Protein AF-A0A392LW58-F1 (afdb_monomer_lite)

Radius of gyration: 20.28 Å; chains: 1; bounding box: 43×34×74 Å

InterPro domains:
  IPR046345 TraB/PryY-like [PTHR21530] (46-94)

Structure (mmCIF, N/CA/C/O backbone):
data_AF-A0A392LW58-F1
#
_entry.id   AF-A0A392LW58-F1
#
loop_
_atom_site.group_PDB
_atom_site.id
_atom_site.type_symbol
_atom_site.label_atom_id
_atom_site.label_alt_id
_atom_site.label_comp_id
_atom_site.label_asym_id
_atom_site.label_entity_id
_atom_site.label_seq_id
_atom_site.pdbx_PDB_ins_code
_atom_site.Cartn_x
_atom_site.Cartn_y
_atom_site.Cartn_z
_atom_site.occupancy
_atom_site.B_iso_or_equiv
_atom_site.auth_seq_id
_atom_site.auth_comp_id
_atom_site.auth_asym_id
_atom_site.auth_atom_id
_atom_site.pdbx_PDB_model_num
ATOM 1 N N . MET A 1 1 ? 25.357 -6.454 51.201 1.00 49.28 1 MET A N 1
ATOM 2 C CA . MET A 1 1 ? 25.509 -6.516 49.730 1.00 49.28 1 MET A CA 1
ATOM 3 C C . MET A 1 1 ? 24.155 -6.435 48.973 1.00 49.28 1 MET A C 1
ATOM 5 O O . MET A 1 1 ? 23.893 -7.340 48.197 1.00 49.28 1 MET A O 1
ATOM 9 N N . PRO A 1 2 ? 23.272 -5.413 49.126 1.00 52.22 2 PRO A N 1
ATOM 10 C CA . PRO A 1 2 ? 22.053 -5.320 48.296 1.00 52.22 2 PRO A CA 1
ATOM 11 C C . PRO A 1 2 ? 22.091 -4.219 47.214 1.00 52.22 2 PRO A C 1
ATOM 13 O O . PRO A 1 2 ? 21.214 -4.169 46.359 1.00 52.22 2 PRO A O 1
ATOM 16 N N . PHE A 1 3 ? 23.107 -3.348 47.203 1.00 42.03 3 PHE A N 1
ATOM 17 C CA . PHE A 1 3 ? 23.147 -2.189 46.298 1.00 42.03 3 PHE A CA 1
ATOM 18 C C . PHE A 1 3 ? 23.490 -2.525 44.836 1.00 42.03 3 PHE A C 1
ATOM 20 O O . PHE A 1 3 ? 23.093 -1.792 43.935 1.00 42.03 3 PHE A O 1
ATOM 27 N N . PHE A 1 4 ? 24.165 -3.649 44.576 1.00 43.38 4 PHE A N 1
ATOM 28 C CA . PHE A 1 4 ? 24.568 -4.030 43.216 1.00 43.38 4 PHE A CA 1
ATOM 29 C C . PHE A 1 4 ? 23.411 -4.555 42.350 1.00 43.38 4 PHE A C 1
ATOM 31 O O . PHE A 1 4 ? 23.407 -4.340 41.139 1.00 43.38 4 PHE A O 1
ATOM 38 N N . LEU A 1 5 ? 22.394 -5.181 4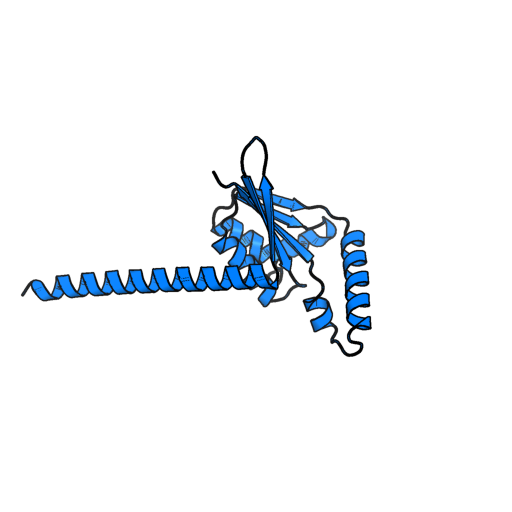2.951 1.00 45.62 5 LEU A N 1
ATOM 39 C CA . LEU A 1 5 ? 21.272 -5.757 42.200 1.00 45.62 5 LEU A CA 1
ATOM 40 C C . LEU A 1 5 ? 20.302 -4.675 41.681 1.00 45.62 5 LEU A C 1
ATOM 42 O O . LEU A 1 5 ? 19.754 -4.801 40.588 1.00 45.62 5 LEU A O 1
ATOM 46 N N . LEU A 1 6 ? 20.146 -3.569 42.418 1.00 41.75 6 LEU A N 1
ATOM 47 C CA . LEU A 1 6 ? 19.266 -2.456 42.037 1.00 41.75 6 LEU A CA 1
ATOM 48 C C . LEU A 1 6 ? 19.832 -1.621 40.870 1.00 41.75 6 LEU A C 1
ATOM 50 O O . LEU A 1 6 ? 19.073 -1.056 40.081 1.00 41.75 6 LEU A O 1
ATOM 54 N N . LEU A 1 7 ? 21.163 -1.558 40.739 1.00 42.19 7 LEU A N 1
ATOM 55 C CA . LEU A 1 7 ? 21.840 -0.819 39.669 1.00 42.19 7 LEU A CA 1
ATOM 56 C C . LEU A 1 7 ? 21.723 -1.541 38.313 1.00 42.19 7 LEU A C 1
ATOM 58 O O . LEU A 1 7 ? 21.474 -0.906 37.290 1.00 42.19 7 LEU A O 1
ATOM 62 N N . LEU A 1 8 ? 21.818 -2.875 38.320 1.00 44.72 8 LEU A N 1
ATOM 63 C CA . LEU A 1 8 ? 21.665 -3.722 37.131 1.00 44.72 8 LEU A CA 1
ATOM 64 C C . LEU A 1 8 ? 20.233 -3.705 36.572 1.00 44.72 8 LEU A C 1
ATOM 66 O O . LEU A 1 8 ? 20.053 -3.601 35.360 1.00 44.72 8 LEU A O 1
ATOM 70 N N . LEU A 1 9 ? 19.213 -3.713 37.439 1.00 41.56 9 LEU A N 1
ATOM 71 C CA . LEU A 1 9 ? 17.808 -3.590 37.022 1.00 41.56 9 LEU A CA 1
ATOM 72 C C . LEU A 1 9 ? 17.495 -2.226 36.383 1.00 41.56 9 LEU A C 1
ATOM 74 O O . LEU A 1 9 ? 16.742 -2.164 35.412 1.00 41.56 9 LEU A O 1
ATOM 78 N N . ARG A 1 10 ? 18.112 -1.136 36.863 1.00 37.97 10 ARG A N 1
ATOM 79 C CA . ARG A 1 10 ? 17.977 0.194 36.241 1.00 37.97 10 ARG A CA 1
ATOM 80 C C . ARG A 1 10 ? 18.695 0.289 34.895 1.00 37.97 10 ARG A C 1
ATOM 82 O O . ARG A 1 10 ? 18.133 0.849 33.959 1.00 37.97 10 ARG A O 1
ATOM 89 N N . ALA A 1 11 ? 19.888 -0.291 34.770 1.00 42.91 11 ALA A N 1
ATOM 90 C CA . ALA A 1 11 ? 20.637 -0.300 33.514 1.00 42.91 11 ALA A CA 1
ATOM 91 C C . ALA A 1 11 ? 19.934 -1.120 32.415 1.00 42.91 11 ALA A C 1
ATOM 93 O O . ALA A 1 11 ? 19.854 -0.674 31.272 1.00 42.91 11 ALA A O 1
ATOM 94 N N . ALA A 1 12 ? 19.356 -2.277 32.759 1.00 46.50 12 ALA A N 1
ATOM 95 C CA . ALA A 1 12 ? 18.573 -3.084 31.823 1.00 46.50 12 ALA A CA 1
ATOM 96 C C . ALA A 1 12 ? 17.279 -2.372 31.382 1.00 46.50 12 ALA A C 1
ATOM 98 O O . ALA A 1 12 ? 16.957 -2.368 30.195 1.00 46.50 12 ALA A O 1
ATOM 99 N N . ALA A 1 13 ? 16.579 -1.704 32.308 1.00 42.81 13 ALA A N 1
ATOM 100 C CA . ALA A 1 13 ? 15.390 -0.910 31.990 1.00 42.81 13 ALA A CA 1
ATOM 101 C C . ALA A 1 13 ? 15.715 0.307 31.104 1.00 42.81 13 ALA A C 1
ATOM 103 O O . ALA A 1 13 ? 14.968 0.601 30.174 1.00 42.81 13 ALA A O 1
ATOM 104 N N . MET A 1 14 ? 16.849 0.980 31.335 1.00 38.00 14 MET A N 1
ATOM 105 C CA . MET A 1 14 ? 17.319 2.082 30.485 1.00 38.00 14 MET A CA 1
ATOM 106 C C . MET A 1 14 ? 17.781 1.598 29.106 1.00 38.00 14 MET A C 1
ATOM 108 O O . MET A 1 14 ? 17.473 2.247 28.114 1.00 38.00 14 MET A O 1
ATOM 112 N N . SER A 1 15 ? 18.447 0.444 29.014 1.00 40.09 15 SER A N 1
ATOM 113 C CA . SER A 1 15 ? 18.830 -0.168 27.732 1.00 40.09 15 SER A CA 1
ATOM 114 C C . SER A 1 15 ? 17.603 -0.569 26.902 1.00 40.09 15 SER A C 1
ATOM 116 O O . SER A 1 15 ? 17.533 -0.270 25.710 1.00 40.09 15 SER A O 1
ATOM 118 N N . ALA A 1 16 ? 16.579 -1.146 27.539 1.00 46.94 16 ALA A N 1
ATOM 119 C CA . ALA A 1 16 ? 15.308 -1.455 26.888 1.00 46.94 16 ALA A CA 1
ATOM 120 C C . ALA A 1 16 ? 14.556 -0.187 26.442 1.00 46.94 16 ALA A C 1
ATOM 122 O O . ALA A 1 16 ? 14.015 -0.163 25.338 1.00 46.94 16 ALA A O 1
ATOM 123 N N . LEU A 1 17 ? 14.566 0.886 27.247 1.00 39.34 17 LEU A N 1
ATOM 124 C CA . LEU A 1 17 ? 13.976 2.176 26.869 1.00 39.34 17 LEU A CA 1
ATOM 125 C C . LEU A 1 17 ? 14.715 2.838 25.700 1.00 39.34 17 LEU A C 1
ATOM 127 O O . LEU A 1 17 ? 14.069 3.359 24.796 1.00 39.34 17 LEU A O 1
ATOM 131 N N . VAL A 1 18 ? 16.049 2.803 25.691 1.00 42.62 18 VAL A N 1
ATOM 132 C CA . VAL A 1 18 ? 16.871 3.361 24.605 1.00 42.62 18 VAL A CA 1
ATOM 133 C C . VAL A 1 18 ? 16.713 2.536 23.327 1.00 42.62 18 VAL A C 1
ATOM 135 O O . VAL A 1 18 ? 16.592 3.109 22.250 1.00 42.62 18 VAL A O 1
ATOM 138 N N . SER A 1 19 ? 16.626 1.207 23.425 1.00 47.84 19 SER A N 1
ATOM 139 C CA . SER A 1 19 ? 16.377 0.327 22.277 1.00 47.84 19 SER A CA 1
ATOM 140 C C . SER A 1 19 ? 14.962 0.506 21.708 1.00 47.84 19 SER A C 1
ATOM 142 O O . SER A 1 19 ? 14.793 0.600 20.492 1.00 47.84 19 SER A O 1
ATOM 144 N N . ALA A 1 20 ? 13.949 0.661 22.568 1.00 46.09 20 ALA A N 1
ATOM 145 C CA . ALA A 1 20 ? 12.589 0.991 22.150 1.00 46.09 20 ALA A CA 1
ATOM 146 C C . ALA A 1 20 ? 12.517 2.385 21.508 1.00 46.09 20 ALA A C 1
ATOM 148 O O . ALA A 1 20 ? 11.935 2.527 20.437 1.0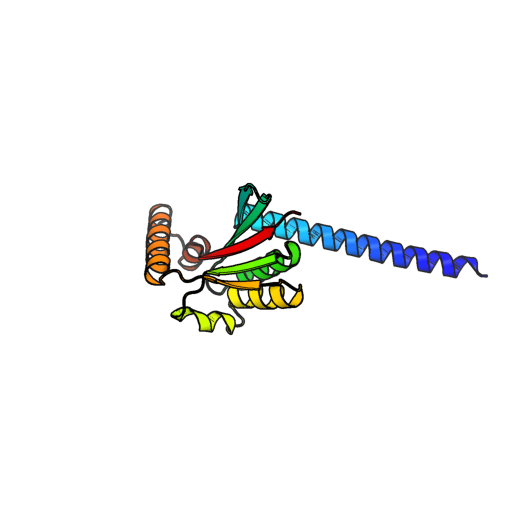0 46.09 20 ALA A O 1
ATOM 149 N N . ALA A 1 21 ? 13.160 3.398 22.096 1.00 42.47 21 ALA A N 1
ATOM 150 C CA . ALA A 1 21 ? 13.214 4.750 21.544 1.00 42.47 21 ALA A CA 1
ATOM 151 C C . ALA A 1 21 ? 13.957 4.800 20.200 1.00 42.47 21 ALA A C 1
ATOM 153 O O . ALA A 1 21 ? 13.477 5.443 19.271 1.00 42.47 21 ALA A O 1
ATOM 154 N N . ALA A 1 22 ? 15.069 4.073 20.054 1.00 43.38 22 ALA A N 1
ATOM 155 C CA . ALA A 1 22 ? 15.811 3.953 18.799 1.00 43.38 22 ALA A CA 1
ATOM 156 C C . ALA A 1 22 ? 15.021 3.190 17.723 1.00 43.38 22 ALA A C 1
ATOM 158 O O . ALA A 1 22 ? 15.046 3.571 16.556 1.00 43.38 22 ALA A O 1
ATOM 159 N N . SER A 1 23 ? 14.270 2.152 18.104 1.00 49.41 23 SER A N 1
ATOM 160 C CA . SER A 1 23 ? 13.388 1.410 17.194 1.00 49.41 23 SER A CA 1
ATOM 161 C C . SER A 1 23 ? 12.192 2.254 16.735 1.00 49.41 23 SER A C 1
ATOM 163 O O . SER A 1 23 ? 11.845 2.239 15.554 1.00 49.41 23 SER A O 1
ATOM 165 N N . VAL A 1 24 ? 11.609 3.054 17.638 1.00 52.38 24 VAL A N 1
ATOM 166 C CA . VAL A 1 24 ? 10.550 4.027 17.321 1.00 52.38 24 VAL A CA 1
ATOM 167 C C . VAL A 1 24 ? 11.084 5.129 16.403 1.00 52.38 24 VAL A C 1
ATOM 169 O O . VAL A 1 24 ? 10.419 5.473 15.429 1.00 52.38 24 VAL A O 1
ATOM 172 N N . HIS A 1 25 ? 12.301 5.627 16.649 1.00 56.75 25 HIS A N 1
ATOM 173 C CA . HIS A 1 25 ? 12.959 6.593 15.770 1.00 56.75 25 HIS A CA 1
ATOM 174 C C . HIS A 1 25 ? 13.196 5.989 14.381 1.00 56.75 25 HIS A C 1
ATOM 176 O O . HIS A 1 25 ? 12.733 6.530 13.385 1.00 56.75 25 HIS A O 1
ATOM 182 N N . MET A 1 26 ? 13.827 4.820 14.292 1.00 58.25 26 MET A N 1
ATOM 183 C CA . MET A 1 26 ? 14.159 4.199 13.008 1.00 58.25 26 MET A CA 1
ATOM 184 C C . MET A 1 26 ? 12.913 3.832 12.187 1.00 58.25 26 MET A C 1
ATOM 186 O O . MET A 1 26 ? 12.895 4.044 10.975 1.00 58.25 26 MET A O 1
ATOM 190 N N . GLY A 1 27 ? 11.845 3.361 12.840 1.00 62.31 27 GLY A N 1
ATOM 191 C CA . GLY A 1 27 ? 10.554 3.115 12.195 1.00 62.31 27 GLY A CA 1
ATOM 192 C C . GLY A 1 27 ? 9.897 4.391 11.658 1.00 62.31 27 GLY A C 1
ATOM 193 O O . GLY A 1 27 ? 9.407 4.389 10.530 1.00 62.31 27 GLY A O 1
ATOM 194 N N . ALA A 1 28 ? 9.940 5.487 12.423 1.00 69.81 28 ALA A N 1
ATOM 195 C CA . ALA A 1 28 ? 9.415 6.783 11.994 1.00 69.81 28 ALA A CA 1
ATOM 196 C C . ALA A 1 28 ? 10.198 7.367 10.815 1.00 69.81 28 ALA A C 1
ATOM 198 O O . ALA A 1 28 ? 9.596 7.832 9.852 1.00 69.81 28 ALA A O 1
ATOM 199 N N . TRP A 1 29 ? 11.528 7.284 10.849 1.00 66.44 29 TRP A N 1
ATOM 200 C CA . TRP A 1 29 ? 12.391 7.737 9.759 1.00 66.44 29 TRP A CA 1
ATOM 201 C C . TRP A 1 29 ? 12.174 6.931 8.471 1.00 66.44 29 TRP A C 1
ATOM 203 O O . TRP A 1 29 ? 12.108 7.517 7.391 1.00 66.44 29 TRP A O 1
ATOM 213 N N . CYS A 1 30 ? 11.997 5.607 8.567 1.00 68.00 30 CYS A N 1
ATOM 214 C CA . CYS A 1 30 ? 11.667 4.779 7.403 1.00 68.00 30 CYS A CA 1
ATOM 215 C C . CYS A 1 30 ? 10.301 5.155 6.817 1.00 68.00 30 CYS A C 1
ATOM 217 O O . CYS A 1 30 ? 10.192 5.361 5.612 1.00 68.00 30 CYS A O 1
ATOM 219 N N . ALA A 1 31 ? 9.275 5.308 7.658 1.00 68.00 31 ALA A N 1
ATOM 220 C CA . ALA A 1 31 ? 7.941 5.693 7.208 1.00 68.00 31 ALA A CA 1
ATOM 221 C C . ALA A 1 31 ? 7.909 7.100 6.592 1.00 68.00 31 ALA A C 1
ATOM 223 O O . ALA A 1 31 ? 7.282 7.287 5.553 1.00 68.00 31 ALA A O 1
ATOM 224 N N . LEU A 1 32 ? 8.624 8.072 7.174 1.00 67.94 32 LEU A N 1
ATOM 225 C CA . LEU A 1 32 ? 8.774 9.404 6.583 1.00 67.94 32 LEU A CA 1
ATOM 226 C C . LEU A 1 32 ? 9.463 9.343 5.221 1.00 67.94 32 LEU A C 1
ATOM 228 O O . LEU A 1 32 ? 9.008 10.001 4.295 1.00 67.94 32 LEU A O 1
ATOM 232 N N . ARG A 1 33 ? 10.526 8.543 5.076 1.00 72.56 33 ARG A N 1
ATOM 233 C CA . ARG A 1 33 ? 11.219 8.385 3.791 1.00 72.56 33 ARG A CA 1
ATOM 234 C C . ARG A 1 33 ? 10.305 7.785 2.725 1.00 72.56 33 ARG A C 1
ATOM 236 O O . ARG A 1 33 ? 10.306 8.262 1.597 1.00 72.56 33 ARG A O 1
ATOM 243 N N . ILE A 1 34 ? 9.516 6.774 3.088 1.00 66.25 34 ILE A N 1
ATOM 244 C CA . ILE A 1 34 ? 8.523 6.164 2.194 1.00 66.25 34 ILE A CA 1
ATOM 245 C C . ILE A 1 34 ? 7.474 7.204 1.794 1.00 66.25 34 ILE A C 1
ATOM 247 O O . ILE A 1 34 ? 7.234 7.400 0.607 1.00 66.25 34 ILE A O 1
ATOM 251 N N . LEU A 1 35 ? 6.897 7.919 2.766 1.00 65.94 35 LEU A N 1
ATOM 252 C CA . LEU A 1 35 ? 5.895 8.954 2.504 1.00 65.94 35 LEU A CA 1
ATOM 253 C C . LEU A 1 35 ? 6.439 10.111 1.665 1.00 65.94 35 LEU A C 1
ATOM 255 O O . LEU A 1 35 ? 5.691 10.665 0.875 1.00 65.94 35 LEU A O 1
ATOM 259 N N . PHE A 1 36 ? 7.709 10.474 1.829 1.00 61.12 36 PHE A N 1
ATOM 260 C CA . PHE A 1 36 ? 8.338 11.559 1.081 1.00 61.12 36 PHE A CA 1
ATOM 261 C C . PHE A 1 36 ? 8.682 11.157 -0.359 1.00 61.12 36 PHE A C 1
ATOM 263 O O . PHE A 1 36 ? 8.488 11.948 -1.273 1.00 61.12 36 PHE A O 1
ATOM 270 N N . ASN A 1 37 ? 9.171 9.930 -0.570 1.00 64.31 37 ASN A N 1
ATOM 271 C CA . ASN A 1 37 ? 9.639 9.484 -1.887 1.00 64.31 37 ASN A CA 1
ATOM 272 C C . ASN A 1 37 ? 8.544 8.836 -2.744 1.00 64.31 37 ASN A C 1
ATOM 274 O O . ASN A 1 37 ? 8.617 8.892 -3.967 1.00 64.31 37 ASN A O 1
ATOM 278 N N . ARG A 1 38 ? 7.577 8.158 -2.117 1.00 65.25 38 ARG A N 1
ATOM 279 C CA . ARG A 1 38 ? 6.574 7.315 -2.796 1.00 65.25 38 ARG A CA 1
ATOM 280 C C . ARG A 1 38 ? 5.154 7.496 -2.268 1.00 65.25 38 ARG A C 1
ATOM 282 O O . ARG A 1 38 ? 4.225 6.862 -2.769 1.00 65.25 38 ARG A O 1
ATOM 289 N N . GLY A 1 39 ? 4.976 8.337 -1.255 1.00 65.12 39 GLY A N 1
ATOM 290 C CA . GLY A 1 39 ? 3.671 8.633 -0.693 1.00 65.12 39 GLY A CA 1
ATOM 291 C C . GLY A 1 39 ? 3.156 10.010 -1.090 1.00 65.12 39 GLY A C 1
ATOM 292 O O . GLY A 1 39 ? 3.904 10.919 -1.432 1.00 65.12 39 GLY A O 1
ATOM 293 N N . GLN A 1 40 ? 1.846 10.181 -0.988 1.00 68.56 40 GLN A N 1
ATOM 294 C CA . GLN A 1 40 ? 1.212 11.490 -0.898 1.00 68.56 40 GLN A CA 1
ATOM 295 C C . GLN A 1 40 ? 0.303 11.488 0.322 1.00 68.56 40 GLN A C 1
ATOM 297 O O . GLN A 1 40 ? -0.368 10.502 0.603 1.00 68.56 40 GLN A O 1
ATOM 302 N N . THR A 1 41 ? 0.278 12.579 1.081 1.00 73.50 41 THR A N 1
ATOM 303 C CA . THR A 1 41 ? -0.666 12.721 2.194 1.00 73.50 41 THR A CA 1
ATOM 304 C C . THR A 1 41 ? -1.694 13.775 1.830 1.00 73.50 41 THR A C 1
ATOM 306 O O . THR A 1 41 ? -1.365 14.949 1.692 1.00 73.50 41 THR A O 1
ATOM 309 N N . LEU A 1 42 ? -2.942 13.349 1.690 1.00 71.44 42 LEU A N 1
ATOM 310 C CA . LEU A 1 42 ? -4.097 14.209 1.507 1.00 71.44 42 LEU A CA 1
ATOM 311 C C . LEU A 1 42 ? -4.771 14.408 2.863 1.00 71.44 42 LEU A C 1
ATOM 313 O O . LEU A 1 42 ? -5.120 13.448 3.552 1.00 71.44 42 LEU A O 1
ATOM 317 N N . VAL A 1 43 ? -4.973 15.661 3.249 1.00 71.81 43 VAL A N 1
ATOM 318 C CA . VAL A 1 43 ? -5.764 16.005 4.431 1.00 71.81 43 VAL A CA 1
ATOM 319 C C . VAL A 1 43 ? -7.150 16.405 3.953 1.00 71.81 43 VAL A C 1
ATOM 321 O O . VAL A 1 43 ? -7.301 17.338 3.169 1.00 71.81 43 VAL A O 1
ATOM 324 N N . ARG A 1 44 ? -8.169 15.680 4.409 1.00 71.12 44 ARG A N 1
ATOM 325 C CA . ARG A 1 44 ? -9.568 15.998 4.153 1.00 71.12 44 ARG A CA 1
ATOM 326 C C . ARG A 1 44 ? -10.198 16.538 5.423 1.00 71.12 44 ARG A C 1
ATOM 328 O O . ARG A 1 44 ? -10.435 15.795 6.374 1.00 71.12 44 ARG A O 1
ATOM 335 N N . GLU A 1 45 ? -10.556 17.808 5.393 1.00 69.75 45 GLU A N 1
ATOM 336 C CA . GLU A 1 45 ? -11.380 18.417 6.429 1.00 69.75 45 GLU A CA 1
ATOM 337 C C . GLU A 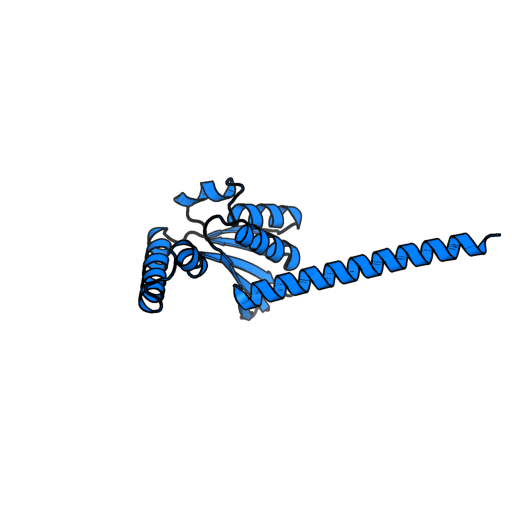1 45 ? -12.863 18.266 6.080 1.00 69.75 45 GLU A C 1
ATOM 339 O O . GLU A 1 45 ? -13.273 18.308 4.917 1.00 69.75 45 GLU A O 1
ATOM 344 N N . SER A 1 46 ? -13.689 18.030 7.092 1.00 66.31 46 SER A N 1
ATOM 345 C CA . SER A 1 46 ? -15.139 17.948 6.949 1.00 66.31 46 SER A CA 1
ATOM 346 C C . SER A 1 46 ? -15.822 18.511 8.190 1.00 66.31 46 SER A C 1
ATOM 348 O O . SER A 1 46 ? -15.210 18.620 9.251 1.00 66.31 46 SER A O 1
ATOM 350 N N . THR A 1 47 ? -17.128 18.767 8.105 1.00 53.91 47 THR A N 1
ATOM 351 C CA . THR A 1 47 ? -17.940 19.185 9.264 1.00 53.91 47 THR A CA 1
ATOM 352 C C . THR A 1 47 ? -17.975 18.154 10.398 1.00 53.91 47 THR A C 1
ATOM 354 O O . THR A 1 47 ? -18.432 18.466 11.492 1.00 53.91 47 THR A O 1
ATOM 357 N N . ARG A 1 48 ? -17.503 16.921 10.156 1.00 62.62 48 ARG A N 1
ATOM 358 C CA . ARG A 1 48 ? -17.443 15.820 11.130 1.00 62.62 48 ARG A CA 1
ATOM 359 C C . ARG A 1 48 ? -16.025 15.538 11.647 1.00 62.62 48 ARG A C 1
ATOM 361 O O . ARG A 1 48 ? -15.832 14.525 12.313 1.00 62.62 48 ARG A O 1
ATOM 368 N N . GLY A 1 49 ? -15.055 16.393 11.321 1.00 71.50 49 GLY A N 1
ATOM 369 C CA . GLY A 1 49 ? -13.653 16.266 11.725 1.00 71.50 49 GLY A CA 1
ATOM 370 C C . GLY A 1 49 ? -12.686 16.140 10.547 1.00 71.50 49 GLY A C 1
ATOM 371 O O . GLY A 1 49 ? -13.082 16.219 9.376 1.00 71.50 49 GLY A O 1
ATOM 372 N N . VAL A 1 50 ? -11.412 15.933 10.878 1.00 74.44 50 VAL A N 1
ATOM 373 C CA . VAL A 1 50 ? -10.298 15.827 9.927 1.00 74.44 50 VAL A CA 1
ATOM 374 C C . VAL A 1 50 ? -9.971 14.354 9.676 1.00 74.44 50 VAL A C 1
ATOM 376 O O . VAL A 1 50 ? -9.927 13.530 10.587 1.00 74.44 50 VAL A O 1
ATOM 379 N N . SER A 1 51 ? -9.770 13.992 8.415 1.00 73.94 51 SER A N 1
ATOM 380 C CA . SER A 1 51 ? -9.305 12.668 7.999 1.00 73.94 51 SER A CA 1
ATOM 381 C C . SER A 1 51 ? -8.016 12.817 7.208 1.00 73.94 51 SER A C 1
ATOM 383 O O . SER A 1 51 ? -7.942 13.633 6.292 1.00 73.94 51 SER A O 1
ATOM 385 N N . LYS A 1 52 ? -7.009 12.012 7.534 1.00 78.88 52 LYS A N 1
ATOM 386 C CA . LYS A 1 52 ? -5.763 11.927 6.774 1.00 78.88 52 LYS A CA 1
ATOM 387 C C . LYS A 1 52 ? -5.808 10.695 5.887 1.00 78.88 52 LYS A C 1
ATOM 389 O O . LYS A 1 52 ? -6.126 9.598 6.344 1.00 78.88 52 LYS A O 1
ATOM 394 N N . VAL A 1 53 ? -5.513 10.889 4.611 1.00 80.25 53 VAL A N 1
ATOM 395 C CA . VAL A 1 53 ? -5.413 9.829 3.614 1.00 80.25 53 VAL A CA 1
ATOM 396 C C . VAL A 1 53 ? -3.980 9.816 3.112 1.00 80.25 53 VAL A C 1
ATOM 398 O O . VAL A 1 53 ? -3.532 10.764 2.480 1.00 80.25 53 VAL A O 1
ATOM 401 N N . HIS A 1 54 ? -3.251 8.751 3.412 1.00 81.69 54 HIS A N 1
ATOM 402 C CA . HIS A 1 54 ? -1.924 8.511 2.872 1.00 81.69 54 HIS A CA 1
ATOM 403 C C . HIS A 1 54 ? -2.064 7.603 1.654 1.00 81.69 54 HIS A C 1
ATOM 405 O O . HIS A 1 54 ? -2.451 6.444 1.771 1.00 81.69 54 HIS A O 1
ATOM 411 N N . LEU A 1 55 ? -1.781 8.147 0.482 1.00 80.56 55 LEU A N 1
ATOM 412 C CA . LEU A 1 55 ? -1.613 7.401 -0.750 1.00 80.56 55 LEU A CA 1
ATOM 413 C C . LEU A 1 55 ? -0.187 6.855 -0.774 1.00 80.56 55 LEU A C 1
ATOM 415 O O . LEU A 1 55 ? 0.753 7.608 -0.539 1.00 80.56 55 LEU A O 1
ATOM 419 N N . LEU A 1 56 ? -0.018 5.572 -1.050 1.00 81.69 56 LEU A N 1
ATOM 420 C CA . LEU A 1 56 ? 1.273 4.942 -1.285 1.00 81.69 56 LEU A CA 1
ATOM 421 C C . LEU A 1 56 ? 1.271 4.365 -2.693 1.00 81.69 56 LEU A C 1
ATOM 423 O O . LEU A 1 56 ? 0.498 3.457 -2.984 1.00 81.69 56 LEU A O 1
ATOM 427 N N . GLY A 1 57 ? 2.158 4.862 -3.546 1.00 73.06 57 GLY A N 1
ATOM 428 C CA . GLY A 1 57 ? 2.471 4.185 -4.792 1.00 73.06 57 GLY A CA 1
ATOM 429 C C . GLY A 1 57 ? 3.314 2.935 -4.521 1.00 73.06 57 GLY A C 1
ATOM 430 O O . GLY A 1 57 ? 4.315 3.013 -3.809 1.00 73.06 57 GLY A O 1
ATOM 431 N N . VAL A 1 58 ? 2.927 1.791 -5.077 1.00 71.69 58 VAL A N 1
ATOM 432 C CA . VAL A 1 58 ? 3.669 0.524 -5.022 1.00 71.69 58 VAL A CA 1
ATOM 433 C C . VAL A 1 58 ? 4.029 0.030 -6.422 1.00 71.69 58 VAL A C 1
ATOM 435 O O . VAL A 1 58 ? 3.321 0.339 -7.386 1.00 71.69 58 VAL A O 1
ATOM 438 N N . HIS A 1 59 ? 5.112 -0.746 -6.521 1.00 67.69 59 HIS A N 1
ATOM 439 C CA . HIS A 1 59 ? 5.537 -1.399 -7.765 1.00 67.69 59 HIS A CA 1
ATOM 440 C C . HIS A 1 59 ? 5.059 -2.833 -7.878 1.00 67.69 59 HIS A C 1
ATOM 442 O O . HIS A 1 59 ? 4.473 -3.383 -6.951 1.00 67.69 59 HIS A O 1
ATOM 448 N N . HIS A 1 60 ? 5.281 -3.418 -9.053 1.00 64.50 60 HIS A N 1
ATOM 449 C CA . HIS A 1 60 ? 4.852 -4.763 -9.378 1.00 64.50 60 HIS A CA 1
ATOM 450 C C . HIS A 1 60 ? 5.684 -5.845 -8.692 1.00 64.50 60 HIS A C 1
ATOM 452 O O . HIS A 1 60 ? 6.741 -6.235 -9.173 1.00 64.50 60 HIS A O 1
ATOM 458 N N . LEU A 1 61 ? 5.133 -6.421 -7.620 1.00 70.12 61 LEU A N 1
ATOM 459 C CA . LEU A 1 61 ? 5.581 -7.684 -7.025 1.00 70.12 61 LEU A CA 1
ATOM 460 C C . LEU A 1 61 ? 7.053 -7.685 -6.595 1.00 70.12 61 LEU A C 1
ATOM 462 O O . LEU A 1 61 ? 7.759 -8.691 -6.787 1.00 70.12 61 LEU A O 1
ATOM 466 N N . SER A 1 62 ? 7.510 -6.564 -6.036 1.00 78.81 62 SER A N 1
ATOM 467 C CA . SER A 1 62 ? 8.882 -6.374 -5.583 1.00 78.81 62 SER A CA 1
ATOM 468 C C . SER A 1 62 ? 8.989 -6.461 -4.062 1.00 78.81 62 SER A C 1
ATOM 470 O O . SER A 1 62 ? 8.116 -6.032 -3.302 1.00 78.81 62 SER A O 1
ATOM 472 N N . GLU A 1 63 ? 10.098 -7.032 -3.590 1.00 81.38 63 GLU A N 1
ATOM 473 C CA . GLU A 1 63 ? 10.349 -7.197 -2.154 1.00 81.38 63 GLU A CA 1
ATOM 474 C C . GLU A 1 63 ? 10.389 -5.844 -1.431 1.00 81.38 63 GLU A C 1
ATOM 476 O O . GLU A 1 63 ? 9.825 -5.698 -0.343 1.00 81.38 63 GLU A O 1
ATOM 481 N N . LEU A 1 64 ? 10.976 -4.831 -2.078 1.00 81.94 64 LEU A N 1
ATOM 482 C CA . LEU A 1 64 ? 11.032 -3.472 -1.552 1.00 81.94 64 LEU A CA 1
ATOM 483 C C . LEU A 1 64 ? 9.630 -2.881 -1.377 1.00 81.94 64 LEU A C 1
ATOM 485 O O . LEU A 1 64 ? 9.320 -2.349 -0.314 1.00 81.94 64 LEU A O 1
ATOM 489 N N . SER A 1 65 ? 8.751 -3.029 -2.369 1.00 82.12 65 SER A N 1
ATOM 490 C CA . SER A 1 65 ? 7.389 -2.501 -2.262 1.00 82.12 65 SER A CA 1
ATOM 491 C C . SER A 1 65 ? 6.570 -3.253 -1.206 1.00 82.12 65 SER A C 1
ATOM 493 O O . SER A 1 65 ? 5.776 -2.644 -0.484 1.00 82.12 65 SER A O 1
ATOM 495 N N . CYS A 1 66 ? 6.806 -4.560 -1.029 1.00 88.31 66 CYS A N 1
ATOM 496 C CA . CYS A 1 66 ? 6.195 -5.337 0.052 1.00 88.31 66 CYS A CA 1
ATOM 497 C C . CYS A 1 66 ? 6.626 -4.819 1.426 1.00 88.31 66 CYS A C 1
ATOM 499 O O . CYS A 1 66 ? 5.804 -4.680 2.343 1.00 88.31 66 CYS A O 1
ATOM 501 N N . GLN A 1 67 ? 7.919 -4.530 1.571 1.00 88.19 67 GLN A N 1
ATOM 502 C CA . GLN A 1 67 ? 8.487 -3.981 2.791 1.00 88.19 67 GLN A CA 1
ATOM 503 C C . GLN A 1 67 ? 7.950 -2.577 3.074 1.00 88.19 67 GLN A C 1
ATOM 505 O O . GLN A 1 67 ? 7.566 -2.311 4.216 1.00 88.19 67 GLN A O 1
ATOM 510 N N . ASP A 1 68 ? 7.867 -1.715 2.063 1.00 85.94 68 ASP A N 1
ATOM 511 C CA . ASP A 1 68 ? 7.340 -0.356 2.182 1.00 85.94 68 ASP A CA 1
ATOM 512 C C . ASP A 1 68 ? 5.873 -0.379 2.626 1.00 85.94 68 ASP A C 1
ATOM 514 O O . ASP A 1 68 ? 5.521 0.233 3.638 1.00 85.94 68 ASP A O 1
ATOM 518 N N . ALA A 1 69 ? 5.029 -1.167 1.952 1.00 89.06 69 ALA A N 1
ATOM 519 C CA . ALA A 1 69 ? 3.610 -1.289 2.276 1.00 89.06 69 ALA A CA 1
ATOM 520 C C . ALA A 1 69 ? 3.386 -1.816 3.705 1.00 89.06 69 ALA A C 1
ATOM 522 O O . ALA A 1 69 ? 2.613 -1.250 4.483 1.00 89.06 69 ALA A O 1
ATOM 523 N N . SER A 1 70 ? 4.113 -2.866 4.096 1.00 92.00 70 SER A N 1
ATOM 524 C CA . SER A 1 70 ? 4.062 -3.415 5.455 1.00 92.00 70 SER A CA 1
ATOM 525 C C . SER A 1 70 ? 4.564 -2.409 6.500 1.00 92.00 70 SER A C 1
ATOM 527 O O . SER A 1 70 ? 3.935 -2.225 7.544 1.00 92.00 70 SER A O 1
ATOM 529 N N . THR A 1 71 ? 5.679 -1.725 6.238 1.00 89.81 71 THR A N 1
ATOM 530 C CA . THR A 1 71 ? 6.260 -0.736 7.160 1.00 89.81 71 THR A CA 1
ATOM 531 C C . THR A 1 71 ? 5.308 0.430 7.377 1.00 89.81 71 THR A C 1
ATOM 533 O O . THR A 1 71 ? 5.074 0.827 8.520 1.00 89.81 71 THR A O 1
ATOM 536 N N . LEU A 1 72 ? 4.699 0.926 6.300 1.00 88.06 72 LEU A N 1
ATOM 537 C CA . LEU A 1 72 ? 3.792 2.058 6.353 1.00 88.06 72 LEU A CA 1
ATOM 538 C C . LEU A 1 72 ? 2.510 1.719 7.124 1.00 88.06 72 LEU A C 1
ATOM 540 O O . LEU A 1 72 ? 2.131 2.460 8.028 1.00 88.06 72 LEU A O 1
ATOM 544 N N . VAL A 1 73 ? 1.891 0.560 6.864 1.00 91.62 73 VAL A N 1
ATOM 545 C CA . VAL A 1 73 ? 0.714 0.098 7.624 1.00 91.62 73 VAL A CA 1
ATOM 546 C C . VAL A 1 73 ? 1.049 -0.106 9.102 1.00 91.62 73 VAL A C 1
ATOM 548 O O . VAL A 1 73 ? 0.275 0.299 9.972 1.00 91.62 73 VAL A O 1
ATOM 551 N N . LYS A 1 74 ? 2.209 -0.703 9.407 1.00 93.56 74 LYS A N 1
ATOM 552 C CA . LYS A 1 74 ? 2.654 -0.927 10.789 1.00 93.56 74 LYS A CA 1
ATOM 553 C C . LYS A 1 74 ? 2.851 0.384 11.547 1.00 93.56 74 LYS A C 1
ATOM 555 O O . LYS A 1 74 ? 2.538 0.449 12.736 1.00 93.56 74 LYS A O 1
ATOM 560 N N . PHE A 1 75 ? 3.413 1.384 10.873 1.00 89.31 75 PHE A N 1
ATOM 561 C CA . PHE A 1 75 ? 3.709 2.682 11.459 1.00 89.31 75 PHE A CA 1
ATOM 562 C C . PHE A 1 75 ? 2.445 3.526 11.639 1.00 89.31 75 PHE A C 1
ATOM 564 O O . PHE A 1 75 ? 2.183 3.988 12.746 1.00 89.31 75 PHE A O 1
ATOM 571 N N . LEU A 1 76 ? 1.646 3.678 10.578 1.00 87.19 76 LEU A N 1
ATOM 572 C CA . LEU A 1 76 ? 0.464 4.541 10.575 1.00 87.19 76 LEU A CA 1
ATOM 573 C C . LEU A 1 76 ? -0.706 3.965 11.374 1.00 87.19 76 LEU A C 1
ATOM 575 O O . LEU A 1 76 ? -1.510 4.737 11.882 1.00 87.19 76 LEU A O 1
ATOM 579 N N . LYS A 1 77 ? -0.816 2.631 11.474 1.00 90.94 77 LYS A N 1
ATOM 580 C CA . LYS A 1 77 ? -1.929 1.932 12.146 1.00 90.94 77 LYS A CA 1
ATOM 581 C C . LYS A 1 77 ? -3.304 2.513 11.760 1.00 90.94 77 LYS A C 1
ATOM 583 O O . LYS A 1 77 ? -4.029 3.001 12.625 1.00 90.94 77 LYS A O 1
ATOM 588 N N . PRO A 1 78 ? -3.663 2.491 10.467 1.00 88.31 78 PRO A N 1
ATOM 589 C CA . PRO A 1 78 ? -4.875 3.147 9.987 1.00 88.31 78 PRO A CA 1
ATOM 590 C C . PRO A 1 78 ? -6.153 2.559 10.596 1.00 88.31 78 PRO A C 1
ATOM 592 O O . PRO A 1 78 ? -6.216 1.377 10.934 1.00 88.31 78 PRO A O 1
ATOM 595 N N . ASP A 1 79 ? -7.219 3.359 10.641 1.00 86.62 79 ASP A N 1
ATOM 596 C CA . ASP A 1 79 ? -8.562 2.845 10.930 1.00 86.62 79 ASP A CA 1
ATOM 597 C C . ASP A 1 79 ? -9.078 1.980 9.777 1.00 86.62 79 ASP A C 1
ATOM 599 O O . ASP A 1 79 ? -9.729 0.952 9.994 1.00 86.62 79 ASP A O 1
ATOM 603 N N . VAL A 1 80 ? -8.797 2.418 8.545 1.00 88.00 80 VAL A N 1
ATOM 604 C CA . VAL A 1 80 ? -9.231 1.766 7.313 1.00 88.00 80 VAL A CA 1
ATOM 605 C C . VAL A 1 80 ? -8.054 1.670 6.348 1.00 88.00 80 VAL A C 1
ATOM 607 O O . VAL A 1 80 ? -7.450 2.677 5.982 1.00 88.00 80 VAL A O 1
ATOM 610 N N . LEU A 1 81 ? -7.754 0.453 5.903 1.00 91.25 81 LEU A N 1
ATOM 611 C CA . LEU A 1 81 ? -6.838 0.206 4.793 1.00 91.25 81 LEU A CA 1
ATOM 612 C C . LEU A 1 81 ? -7.661 -0.034 3.529 1.00 91.25 81 LEU A C 1
ATOM 614 O O . LEU A 1 81 ? -8.511 -0.920 3.516 1.00 91.25 81 LEU A O 1
ATOM 618 N N . PHE A 1 82 ? -7.410 0.727 2.475 1.00 89.94 82 PHE A N 1
ATOM 619 C CA . PHE A 1 82 ? -8.040 0.554 1.177 1.00 89.94 82 PHE A CA 1
ATOM 620 C C . PHE A 1 82 ? -6.988 0.085 0.166 1.00 89.94 82 PHE A C 1
ATOM 622 O O . PHE A 1 82 ? -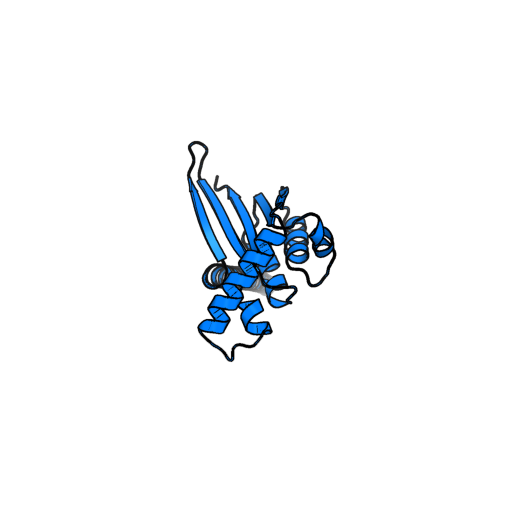5.946 0.709 -0.028 1.00 89.94 82 PHE A O 1
ATOM 629 N N . LEU A 1 83 ? -7.247 -1.060 -0.450 1.00 88.94 83 LEU A N 1
ATOM 630 C CA . LEU A 1 83 ? -6.380 -1.667 -1.451 1.00 88.94 83 LEU A CA 1
ATOM 631 C C . LEU A 1 83 ? -7.055 -1.496 -2.805 1.00 88.94 83 LEU A C 1
ATOM 633 O O . LEU A 1 83 ? -8.127 -2.063 -2.993 1.00 88.94 83 LEU A O 1
ATOM 637 N N . GLU A 1 84 ? -6.458 -0.742 -3.725 1.00 85.31 84 GLU A N 1
ATOM 638 C CA . GLU A 1 84 ? -6.989 -0.624 -5.087 1.00 85.31 84 GLU A CA 1
ATOM 639 C C . GLU A 1 84 ? -6.688 -1.921 -5.851 1.00 85.31 84 GLU A C 1
ATOM 641 O O . GLU A 1 84 ? -5.589 -2.132 -6.371 1.00 85.31 84 GLU A O 1
ATOM 646 N N . ILE A 1 85 ? -7.647 -2.846 -5.842 1.00 80.56 85 ILE A N 1
ATOM 647 C CA . ILE A 1 85 ? -7.494 -4.197 -6.375 1.00 80.56 85 ILE A CA 1
ATOM 648 C C . ILE A 1 85 ? -8.807 -4.656 -7.008 1.00 80.56 85 ILE A C 1
ATOM 650 O O . ILE A 1 85 ? -9.775 -4.989 -6.331 1.00 80.56 85 ILE A O 1
ATOM 654 N N . CYS A 1 86 ? -8.814 -4.703 -8.337 1.00 75.81 86 CYS A N 1
ATOM 655 C CA . CYS A 1 86 ? -9.974 -5.160 -9.096 1.00 75.81 86 CYS A CA 1
ATOM 656 C C . CYS A 1 86 ? -10.229 -6.671 -8.903 1.00 75.81 86 CYS A C 1
ATOM 658 O O . CYS A 1 86 ? -9.303 -7.402 -8.517 1.00 75.81 86 CYS A O 1
ATOM 660 N N . PRO A 1 87 ? -11.441 -7.169 -9.221 1.00 77.94 87 PRO A N 1
ATOM 661 C CA . PRO A 1 87 ? -11.796 -8.585 -9.127 1.00 77.94 87 PRO A CA 1
ATOM 662 C C . PRO A 1 87 ? -10.779 -9.533 -9.776 1.00 77.94 87 PRO A C 1
ATOM 664 O O . PRO A 1 87 ? -10.395 -10.531 -9.164 1.00 77.94 87 PRO A O 1
ATOM 667 N N . ASP A 1 88 ? -10.264 -9.183 -10.957 1.00 79.69 88 ASP A N 1
ATOM 668 C CA . ASP A 1 88 ? -9.300 -10.005 -11.704 1.00 79.69 88 ASP A CA 1
ATOM 669 C C . ASP A 1 88 ? -7.953 -10.161 -10.982 1.00 79.69 88 ASP A C 1
ATOM 671 O O . ASP A 1 88 ? -7.219 -11.126 -11.197 1.00 79.69 88 ASP A O 1
ATOM 675 N N . ARG A 1 89 ? -7.621 -9.228 -10.083 1.00 78.94 89 ARG A N 1
ATOM 676 C CA . ARG A 1 89 ? -6.350 -9.200 -9.349 1.00 78.94 89 ARG A CA 1
ATOM 677 C C . ARG A 1 89 ? -6.455 -9.744 -7.932 1.00 78.94 89 ARG A C 1
ATOM 679 O O . ARG A 1 89 ? -5.440 -9.782 -7.243 1.00 78.94 89 ARG A O 1
ATOM 686 N N . LEU A 1 90 ? -7.617 -10.231 -7.489 1.00 85.19 90 LEU A N 1
ATOM 687 C CA . LEU A 1 90 ? -7.808 -10.747 -6.124 1.00 85.19 90 LEU A CA 1
ATOM 688 C C . LEU A 1 90 ? -6.810 -11.849 -5.729 1.00 85.19 90 LEU A C 1
ATOM 690 O O . LEU A 1 90 ? -6.481 -11.977 -4.548 1.00 85.19 90 LEU A O 1
ATOM 694 N N . GLY A 1 91 ? -6.276 -12.603 -6.697 1.00 86.75 91 GLY A N 1
ATOM 695 C CA . GLY A 1 91 ? -5.213 -13.588 -6.469 1.00 86.75 91 GLY A CA 1
ATOM 696 C C . GLY A 1 91 ? -3.957 -13.007 -5.804 1.00 86.75 91 GLY A C 1
ATOM 697 O O . GLY A 1 91 ? -3.305 -13.703 -5.025 1.00 86.75 91 GLY A O 1
ATOM 698 N N . LEU A 1 92 ? -3.671 -11.716 -6.007 1.00 86.44 92 LEU A N 1
ATOM 699 C CA . LEU A 1 92 ? -2.532 -11.019 -5.402 1.00 86.44 92 LEU A CA 1
ATOM 700 C C . LEU A 1 92 ? -2.610 -10.964 -3.872 1.00 86.44 92 LEU A C 1
ATOM 702 O O . LEU A 1 92 ? -1.583 -10.938 -3.205 1.00 86.44 92 LEU A O 1
ATOM 706 N N . LEU A 1 93 ? -3.804 -11.049 -3.275 1.00 90.00 93 LEU A N 1
ATOM 707 C CA . LEU A 1 93 ? -3.942 -11.134 -1.815 1.00 90.00 93 LEU A CA 1
ATOM 708 C C . LEU A 1 93 ? -3.349 -12.423 -1.224 1.00 90.00 93 LEU A C 1
ATOM 710 O O . LEU A 1 93 ? -3.107 -12.485 -0.016 1.00 90.00 93 LEU A O 1
ATOM 714 N N . ASN A 1 94 ? -3.103 -13.434 -2.058 1.00 91.38 94 ASN A N 1
ATOM 715 C CA . ASN A 1 94 ? -2.508 -14.705 -1.660 1.00 91.38 94 ASN A CA 1
ATOM 716 C C . ASN A 1 94 ? -1.052 -14.859 -2.123 1.00 91.38 94 ASN A C 1
ATOM 718 O O . ASN A 1 94 ? -0.355 -15.730 -1.605 1.00 91.38 94 ASN A O 1
ATOM 722 N N . ASP A 1 95 ? -0.569 -14.000 -3.023 1.00 88.69 95 ASP A N 1
ATOM 723 C CA . ASP A 1 95 ? 0.805 -14.044 -3.521 1.00 88.69 95 ASP A CA 1
ATOM 724 C C . ASP A 1 95 ? 1.788 -13.500 -2.464 1.00 88.69 95 ASP A C 1
ATOM 726 O O . ASP A 1 95 ? 1.673 -12.338 -2.060 1.00 88.69 95 ASP A O 1
ATOM 730 N N . PRO A 1 96 ? 2.766 -14.298 -1.986 1.00 87.06 96 PRO A N 1
ATOM 731 C CA . PRO A 1 96 ? 3.752 -13.853 -1.003 1.00 87.06 96 PRO A CA 1
ATOM 732 C C . PRO A 1 96 ? 4.607 -12.668 -1.455 1.00 87.06 96 PRO A C 1
ATOM 734 O O . PRO A 1 96 ? 5.117 -11.962 -0.587 1.00 87.06 96 PRO A O 1
ATOM 737 N N . ARG A 1 97 ? 4.742 -12.447 -2.764 1.00 87.00 97 ARG A N 1
ATOM 738 C CA . ARG A 1 97 ? 5.468 -11.321 -3.355 1.00 87.00 97 ARG A CA 1
ATOM 739 C C . ARG A 1 97 ? 4.601 -10.088 -3.577 1.00 87.00 97 ARG A C 1
ATOM 741 O O . ARG A 1 97 ? 5.099 -9.105 -4.105 1.00 87.00 97 ARG A O 1
ATOM 748 N N . SER A 1 98 ? 3.323 -10.134 -3.212 1.00 88.69 98 SER A N 1
ATOM 749 C CA . SER A 1 98 ? 2.434 -8.997 -3.392 1.00 88.69 98 SER A CA 1
ATOM 750 C C . SER A 1 98 ? 2.431 -8.053 -2.195 1.00 88.69 98 SER A C 1
ATOM 752 O O . SER A 1 98 ? 2.211 -8.429 -1.038 1.00 88.69 98 SER A O 1
ATOM 754 N N . GLU A 1 99 ? 2.533 -6.777 -2.521 1.00 89.19 99 GLU A N 1
ATOM 755 C CA . GLU A 1 99 ? 2.398 -5.629 -1.642 1.00 89.19 99 GLU A CA 1
ATOM 756 C C . GLU A 1 99 ? 1.009 -5.566 -1.017 1.00 89.19 99 GLU A C 1
ATOM 758 O O . GLU A 1 99 ? 0.871 -5.249 0.165 1.00 89.19 99 GLU A O 1
ATOM 763 N N . PHE A 1 100 ? -0.023 -5.941 -1.781 1.00 90.19 100 PHE A N 1
ATOM 764 C CA . PHE A 1 100 ? -1.400 -6.018 -1.301 1.00 90.19 100 PHE A CA 1
ATOM 765 C C . PHE A 1 100 ? -1.524 -7.045 -0.178 1.00 90.19 100 PHE A C 1
ATOM 767 O O . PHE A 1 100 ? -2.118 -6.762 0.868 1.00 90.19 100 PHE A O 1
ATOM 774 N N . ARG A 1 101 ? -0.907 -8.222 -0.346 1.00 93.25 101 ARG A N 1
ATOM 775 C CA . ARG A 1 101 ? -0.838 -9.229 0.715 1.00 93.25 101 ARG A CA 1
ATOM 776 C C . ARG A 1 101 ? -0.030 -8.720 1.903 1.00 93.25 101 ARG A C 1
ATOM 778 O O . ARG A 1 101 ? -0.482 -8.876 3.038 1.00 93.25 101 ARG A O 1
ATOM 785 N N . ALA A 1 102 ? 1.140 -8.124 1.675 1.00 93.69 102 ALA A N 1
ATOM 786 C CA . ALA A 1 102 ? 1.991 -7.602 2.744 1.00 93.69 102 ALA A CA 1
ATOM 787 C C . ALA A 1 102 ? 1.252 -6.554 3.600 1.00 93.69 102 ALA A C 1
ATOM 789 O O . ALA A 1 102 ? 1.217 -6.670 4.831 1.00 93.69 102 ALA A O 1
ATOM 790 N N . ALA A 1 103 ? 0.577 -5.600 2.954 1.00 93.06 103 ALA A N 1
ATOM 791 C CA . ALA A 1 103 ? -0.259 -4.593 3.598 1.00 93.06 103 ALA A CA 1
ATOM 792 C C . ALA A 1 103 ? -1.428 -5.228 4.364 1.00 93.06 103 ALA A C 1
ATOM 794 O O . ALA A 1 103 ? -1.624 -4.929 5.543 1.00 93.06 103 ALA A O 1
ATOM 795 N N . ALA A 1 104 ? -2.174 -6.149 3.742 1.00 94.00 104 ALA A N 1
ATOM 796 C CA . ALA A 1 104 ? -3.321 -6.813 4.362 1.00 94.00 104 ALA A CA 1
ATOM 797 C C . ALA A 1 104 ? -2.927 -7.651 5.589 1.00 94.00 104 ALA A C 1
ATOM 799 O O . ALA A 1 104 ? -3.595 -7.607 6.625 1.00 94.00 104 ALA A O 1
ATOM 800 N N . VAL A 1 105 ? -1.830 -8.407 5.500 1.00 96.62 105 VAL A N 1
ATOM 801 C CA . VAL A 1 105 ? -1.304 -9.201 6.619 1.00 96.62 105 VAL A CA 1
ATOM 802 C C . VAL A 1 105 ? -0.875 -8.287 7.759 1.00 96.62 105 VAL A C 1
ATOM 804 O O . VAL A 1 105 ? -1.219 -8.555 8.912 1.00 96.62 105 VAL A O 1
ATOM 807 N N . MET A 1 106 ? -0.161 -7.199 7.462 1.00 96.69 106 MET A N 1
ATOM 808 C CA . MET A 1 106 ? 0.256 -6.262 8.500 1.00 96.69 106 MET A CA 1
ATOM 809 C C . MET A 1 106 ? -0.938 -5.549 9.138 1.00 96.69 106 MET A C 1
ATOM 811 O O . MET A 1 106 ? -0.990 -5.439 10.360 1.00 96.69 106 MET A O 1
ATOM 815 N N . ALA A 1 107 ? -1.935 -5.152 8.347 1.00 95.38 107 ALA A N 1
ATOM 816 C CA . ALA A 1 107 ? -3.157 -4.522 8.833 1.00 95.38 107 ALA A CA 1
ATOM 817 C C . ALA A 1 107 ? -3.885 -5.406 9.852 1.00 95.38 107 ALA A C 1
ATOM 819 O O . ALA A 1 107 ? -4.239 -4.944 10.936 1.00 95.38 107 ALA A O 1
ATOM 820 N N . ARG A 1 108 ? -4.021 -6.704 9.554 1.00 95.62 108 ARG A N 1
ATOM 821 C CA . ARG A 1 108 ? -4.581 -7.679 10.502 1.00 95.62 108 ARG A CA 1
ATOM 822 C C . ARG A 1 108 ? -3.734 -7.795 11.769 1.00 95.62 108 ARG A C 1
ATOM 824 O O . ARG A 1 108 ? -4.289 -7.838 12.860 1.00 95.62 108 ARG A O 1
ATOM 831 N N . ARG A 1 109 ? -2.400 -7.810 11.645 1.00 96.75 109 ARG A N 1
ATOM 832 C CA . ARG A 1 109 ? -1.478 -7.900 12.794 1.00 96.75 109 ARG A CA 1
ATOM 833 C C . ARG A 1 109 ? -1.563 -6.699 13.731 1.00 96.75 109 ARG A C 1
ATOM 835 O O . ARG A 1 109 ? -1.414 -6.878 14.934 1.00 96.75 109 ARG A O 1
ATOM 842 N N . VAL A 1 110 ? -1.774 -5.496 13.200 1.00 95.31 110 VAL A N 1
ATOM 843 C CA . VAL A 1 110 ? -1.849 -4.265 14.007 1.00 95.31 110 VAL A CA 1
ATOM 844 C C . VAL A 1 110 ? -3.277 -3.870 14.389 1.00 95.31 110 VAL A C 1
ATOM 846 O O . VAL A 1 110 ? -3.459 -2.845 15.039 1.00 95.31 110 VAL A O 1
ATOM 849 N N . GLY A 1 111 ? -4.277 -4.684 14.034 1.00 95.00 111 GLY A N 1
ATOM 850 C CA . GLY A 1 111 ? -5.668 -4.486 14.446 1.00 95.00 111 GLY A CA 1
ATOM 851 C C . GLY A 1 111 ? -6.420 -3.403 13.667 1.00 95.00 111 GLY A C 1
ATOM 852 O O . GLY A 1 111 ? -7.316 -2.771 14.225 1.00 95.00 111 GLY A O 1
ATOM 853 N N . VAL A 1 112 ? -6.077 -3.177 12.394 1.00 91.88 112 VAL A N 1
ATOM 854 C CA . VAL A 1 112 ? -6.838 -2.280 11.504 1.00 91.88 112 VAL A CA 1
ATOM 855 C C . VAL A 1 112 ? -8.291 -2.753 11.432 1.00 91.88 112 VAL A C 1
ATOM 857 O O . VAL A 1 112 ? -8.561 -3.922 11.154 1.00 91.88 112 VAL A O 1
ATOM 860 N N . LYS A 1 113 ? -9.237 -1.838 11.672 1.00 88.00 113 LYS A N 1
ATOM 861 C CA . LYS A 1 113 ? -10.660 -2.168 11.869 1.00 88.00 113 LYS A CA 1
ATOM 862 C C . LYS A 1 113 ? -11.337 -2.641 10.588 1.00 88.00 113 LYS A C 1
ATOM 864 O O . LYS A 1 113 ? -12.273 -3.436 10.642 1.00 88.00 113 LYS A O 1
ATOM 869 N N . LYS A 1 114 ? -10.907 -2.113 9.441 1.00 91.00 114 LYS A N 1
ATOM 870 C CA . LYS A 1 114 ? -11.527 -2.401 8.149 1.00 91.00 114 LYS A CA 1
ATOM 871 C C . LYS A 1 114 ? -10.494 -2.427 7.032 1.00 91.00 114 LYS A C 1
ATOM 873 O O . LYS A 1 114 ? -9.715 -1.491 6.885 1.00 91.00 114 LYS A O 1
ATOM 878 N N . ILE A 1 115 ? -10.546 -3.474 6.215 1.00 91.19 115 ILE A N 1
ATOM 879 C CA . ILE A 1 115 ? -9.868 -3.518 4.920 1.00 91.19 115 ILE A CA 1
ATOM 880 C C . ILE A 1 115 ? -10.950 -3.388 3.847 1.00 91.19 115 ILE A C 1
ATOM 882 O O . ILE A 1 115 ? -11.941 -4.116 3.880 1.00 91.19 115 ILE A O 1
ATOM 886 N N . VAL A 1 116 ? -10.788 -2.430 2.943 1.00 89.88 116 VAL A N 1
ATOM 887 C CA . VAL A 1 116 ? -11.662 -2.196 1.792 1.00 89.88 116 VAL A CA 1
ATOM 888 C C . VAL A 1 116 ? -10.886 -2.556 0.536 1.00 89.88 116 VAL A C 1
ATOM 890 O O . VAL A 1 116 ? -9.709 -2.225 0.426 1.00 89.88 116 VAL A O 1
ATOM 893 N N . LEU A 1 117 ? -11.541 -3.247 -0.390 1.00 87.50 117 LEU A N 1
ATOM 894 C CA . LEU A 1 117 ? -10.994 -3.524 -1.711 1.00 87.50 117 LEU A CA 1
ATOM 895 C C . LEU A 1 117 ? -11.674 -2.562 -2.687 1.00 87.50 117 LEU A C 1
ATOM 897 O O . LEU A 1 117 ? -12.904 -2.489 -2.711 1.00 87.50 117 LEU A O 1
ATOM 901 N N . GLY A 1 118 ? -10.871 -1.765 -3.378 1.00 76.06 118 GLY A N 1
ATOM 902 C CA . GLY A 1 118 ? -11.290 -0.805 -4.386 1.00 76.06 118 GLY A CA 1
ATOM 903 C C . GLY A 1 118 ? -11.369 -1.435 -5.763 1.00 76.06 118 GLY A C 1
ATOM 904 O O . GLY A 1 118 ? -10.568 -2.307 -6.083 1.00 76.06 118 GLY A O 1
ATOM 905 N N . ASP A 1 119 ? -12.331 -0.993 -6.562 1.00 67.38 119 ASP A N 1
ATOM 906 C CA . ASP A 1 119 ? -12.631 -1.560 -7.874 1.00 67.38 119 ASP A CA 1
ATOM 907 C C . ASP A 1 119 ? -12.402 -0.512 -8.969 1.00 67.38 119 ASP A C 1
ATOM 909 O O . ASP A 1 119 ? -13.343 0.106 -9.470 1.00 67.38 119 ASP A O 1
ATOM 913 N N . GLN A 1 120 ? -11.132 -0.259 -9.300 1.00 62.41 120 GLN A N 1
ATOM 914 C CA . GLN A 1 120 ? -10.802 0.359 -10.583 1.00 62.41 120 GLN A CA 1
ATOM 915 C C . GLN A 1 120 ? -10.752 -0.712 -11.663 1.00 62.41 120 GLN A C 1
ATOM 917 O O . GLN A 1 120 ? -10.074 -1.726 -11.492 1.00 62.41 120 GLN A O 1
ATOM 922 N N . ASP A 1 121 ? -11.392 -0.439 -12.799 1.00 66.12 121 ASP A N 1
ATOM 923 C CA . ASP A 1 121 ? -11.256 -1.252 -14.005 1.00 66.12 121 ASP A CA 1
ATOM 924 C C . ASP A 1 121 ? -9.767 -1.435 -14.346 1.00 66.12 121 ASP A C 1
ATOM 926 O O . ASP A 1 121 ? -9.002 -0.467 -14.419 1.00 66.12 121 ASP A O 1
ATOM 930 N N . ILE A 1 122 ? -9.359 -2.691 -14.550 1.00 66.56 122 ILE A N 1
ATOM 931 C CA . ILE A 1 122 ? -7.982 -3.057 -14.887 1.00 66.56 122 ILE A CA 1
ATOM 932 C C . ILE A 1 122 ? -7.485 -2.309 -16.124 1.00 66.56 122 ILE A C 1
ATOM 934 O O . ILE A 1 122 ? -6.342 -1.866 -16.137 1.00 66.56 122 ILE A O 1
ATOM 938 N N . LYS A 1 123 ? -8.363 -2.068 -17.106 1.00 67.88 123 LYS A N 1
ATOM 939 C CA . LYS A 1 123 ? -8.040 -1.316 -18.321 1.00 67.88 123 LYS A CA 1
ATOM 940 C C . LYS A 1 123 ? -7.644 0.114 -18.000 1.00 67.88 123 LYS A C 1
ATOM 942 O O . LYS A 1 123 ? -6.703 0.619 -18.582 1.00 67.88 123 LYS A O 1
ATOM 947 N N . ILE A 1 124 ? -8.312 0.750 -17.038 1.00 66.50 124 ILE A N 1
ATOM 948 C CA . ILE A 1 124 ? -7.971 2.116 -16.623 1.00 66.50 124 ILE A CA 1
ATOM 949 C C . ILE A 1 124 ? -6.595 2.134 -15.949 1.00 66.50 124 ILE A C 1
ATOM 951 O O . ILE A 1 124 ? -5.806 3.048 -16.190 1.00 66.50 124 ILE A O 1
ATOM 955 N N . THR A 1 125 ? -6.289 1.129 -15.119 1.00 65.62 125 THR A N 1
ATOM 956 C CA . THR A 1 125 ? -4.963 1.012 -14.493 1.00 65.62 125 THR A CA 1
ATOM 957 C C . THR A 1 125 ? -3.867 0.755 -15.531 1.00 65.62 125 THR A C 1
ATOM 959 O O . THR A 1 125 ? -2.816 1.390 -15.457 1.00 65.62 125 THR A O 1
ATOM 962 N N . ASP A 1 126 ? -4.102 -0.145 -16.483 1.00 70.94 126 ASP A N 1
ATOM 963 C CA . ASP A 1 126 ? -3.127 -0.504 -17.517 1.00 70.94 126 ASP A CA 1
ATOM 964 C C . ASP A 1 126 ? -2.934 0.651 -18.517 1.00 70.94 126 ASP A C 1
ATOM 966 O O . ASP A 1 126 ? -1.801 1.033 -18.787 1.00 70.94 126 ASP A O 1
ATOM 970 N N . ASP A 1 127 ? -4.006 1.331 -18.937 1.00 72.25 127 ASP A N 1
ATOM 971 C CA . ASP A 1 127 ? -3.929 2.536 -19.776 1.00 72.25 127 ASP A CA 1
ATOM 972 C C . ASP A 1 127 ? -3.143 3.666 -19.085 1.00 72.25 127 ASP A C 1
ATOM 974 O O . ASP A 1 127 ? -2.425 4.436 -19.731 1.00 72.25 127 ASP A O 1
ATOM 978 N N . MET A 1 128 ? -3.295 3.814 -17.762 1.00 67.25 128 MET A N 1
ATOM 979 C CA . MET A 1 128 ? -2.512 4.772 -16.978 1.00 67.25 128 MET A CA 1
ATOM 980 C C . MET A 1 128 ? -1.036 4.368 -16.929 1.00 67.25 128 MET A C 1
ATOM 982 O O . MET A 1 128 ? -0.171 5.243 -17.039 1.00 67.25 128 MET A O 1
ATOM 986 N N . TYR A 1 129 ? -0.757 3.073 -16.753 1.00 74.25 129 TYR A N 1
ATOM 987 C CA . TYR A 1 129 ? 0.602 2.547 -16.774 1.00 74.25 129 TYR A CA 1
ATOM 988 C C . TYR A 1 129 ? 1.260 2.828 -18.125 1.00 74.25 129 TYR A C 1
ATOM 990 O O . TYR A 1 129 ? 2.300 3.482 -18.159 1.00 74.25 129 TYR A O 1
ATOM 998 N N . ASP A 1 130 ? 0.614 2.436 -19.223 1.00 80.00 130 ASP A N 1
ATOM 999 C CA . ASP A 1 130 ? 1.145 2.565 -20.580 1.00 80.00 130 ASP A CA 1
ATOM 1000 C C . ASP A 1 130 ? 1.475 4.019 -20.914 1.00 80.00 130 ASP A C 1
ATOM 1002 O O . ASP A 1 130 ? 2.570 4.314 -21.395 1.00 80.00 130 ASP A O 1
ATOM 1006 N N . LYS A 1 131 ? 0.577 4.953 -20.573 1.00 80.00 131 LYS A N 1
ATOM 1007 C CA . LYS A 1 131 ? 0.807 6.392 -20.776 1.00 80.00 131 LYS A CA 1
ATOM 1008 C C . LYS A 1 131 ? 2.029 6.899 -20.018 1.00 80.00 131 LYS A C 1
ATOM 1010 O O . LYS A 1 131 ? 2.879 7.561 -20.607 1.00 80.00 131 LYS A O 1
ATOM 1015 N N . ARG A 1 132 ? 2.134 6.592 -18.721 1.00 76.00 132 ARG A N 1
ATOM 1016 C CA . ARG A 1 132 ? 3.263 7.050 -17.892 1.00 76.00 132 ARG A CA 1
ATOM 1017 C C . ARG A 1 132 ? 4.571 6.386 -18.313 1.00 76.00 132 ARG A C 1
ATOM 1019 O O . ARG A 1 132 ? 5.604 7.047 -18.361 1.00 76.00 132 ARG A O 1
ATOM 1026 N N . ALA A 1 133 ? 4.532 5.099 -18.646 1.00 78.88 133 ALA A N 1
ATOM 1027 C CA . ALA A 1 133 ? 5.683 4.362 -19.147 1.00 78.88 133 ALA A CA 1
ATOM 1028 C C . ALA A 1 133 ? 6.184 4.961 -20.470 1.00 78.88 133 ALA A C 1
ATOM 1030 O O . ALA A 1 133 ? 7.384 5.150 -20.653 1.00 78.88 133 ALA A O 1
ATOM 1031 N N . GLU A 1 134 ? 5.276 5.326 -21.378 1.00 84.94 134 GLU A N 1
ATOM 1032 C CA . GLU A 1 134 ? 5.622 5.995 -22.632 1.00 84.94 134 GLU A CA 1
ATOM 1033 C C . GLU A 1 134 ? 6.250 7.380 -22.402 1.00 84.94 134 GLU A C 1
ATOM 1035 O O . GLU A 1 134 ? 7.236 7.724 -23.055 1.00 84.94 134 GLU A O 1
ATOM 1040 N N . GLU A 1 135 ? 5.728 8.171 -21.460 1.00 83.75 135 GLU A N 1
ATOM 1041 C CA . GLU A 1 135 ? 6.314 9.463 -21.072 1.00 83.75 135 GLU A CA 1
ATOM 1042 C C . GLU A 1 135 ? 7.751 9.309 -20.556 1.00 83.75 135 GLU A C 1
ATOM 1044 O O . GLU A 1 135 ? 8.643 10.048 -20.982 1.00 83.75 135 GLU A O 1
ATOM 1049 N N . TRP A 1 136 ? 8.003 8.318 -19.699 1.00 79.44 136 TRP A N 1
ATOM 1050 C CA . TRP A 1 136 ? 9.344 8.030 -19.186 1.00 79.44 136 TRP A CA 1
ATOM 1051 C C . TRP A 1 136 ? 10.306 7.564 -20.275 1.00 79.44 136 TRP A C 1
ATOM 1053 O O . TRP A 1 136 ? 11.412 8.093 -20.364 1.00 79.44 136 TRP A O 1
ATOM 1063 N N . ARG A 1 137 ? 9.874 6.662 -21.161 1.00 85.12 137 ARG A N 1
ATOM 1064 C CA . ARG A 1 137 ? 10.686 6.205 -22.304 1.00 85.12 137 ARG A CA 1
ATOM 1065 C C . ARG A 1 137 ? 11.017 7.337 -23.282 1.00 85.12 137 ARG A C 1
ATOM 1067 O O . ARG A 1 137 ? 12.056 7.302 -23.932 1.00 85.12 137 ARG A O 1
ATOM 1074 N N . LYS A 1 138 ? 10.160 8.360 -23.397 1.00 89.88 138 LYS A N 1
ATOM 1075 C CA . LYS A 1 138 ? 10.461 9.573 -24.182 1.00 89.88 138 LYS A CA 1
ATOM 1076 C C . LYS A 1 138 ? 11.528 10.443 -23.518 1.00 89.88 138 LYS A C 1
ATOM 1078 O O . LYS A 1 138 ? 12.326 11.051 -24.226 1.00 89.88 138 LYS A O 1
ATOM 1083 N N . MET A 1 139 ? 11.520 10.531 -22.188 1.00 85.38 139 MET A N 1
ATOM 1084 C CA . MET A 1 139 ? 12.484 11.328 -21.423 1.00 85.38 139 MET A CA 1
ATOM 1085 C C . MET A 1 139 ? 13.859 10.660 -21.329 1.00 85.38 139 MET A C 1
ATOM 1087 O O . MET A 1 139 ? 14.873 11.347 -21.448 1.00 85.38 139 MET A O 1
ATOM 1091 N N . ASP A 1 140 ? 13.897 9.340 -21.166 1.00 88.50 140 ASP A N 1
ATOM 1092 C CA . ASP A 1 140 ? 15.116 8.538 -21.202 1.00 88.50 140 ASP A CA 1
ATOM 1093 C C . ASP A 1 140 ? 14.902 7.303 -22.092 1.00 88.50 140 ASP A C 1
ATOM 1095 O O . ASP A 1 140 ? 14.356 6.300 -21.638 1.00 88.50 140 ASP A O 1
ATOM 1099 N N . PRO A 1 141 ? 15.342 7.339 -23.362 1.00 88.94 141 PRO A N 1
ATOM 1100 C CA . PRO A 1 141 ? 15.192 6.213 -24.283 1.00 88.94 141 PRO A CA 1
ATOM 1101 C C . PRO A 1 141 ? 15.948 4.942 -23.874 1.00 88.94 141 PRO A C 1
ATOM 1103 O O . PRO A 1 141 ? 15.687 3.884 -24.443 1.00 88.94 141 PRO A O 1
ATOM 1106 N N . ASN A 1 142 ? 16.897 5.036 -22.936 1.00 90.94 142 ASN A N 1
ATOM 1107 C CA . ASN A 1 142 ? 17.717 3.911 -22.480 1.00 90.94 142 ASN A CA 1
ATOM 1108 C C . ASN A 1 142 ? 17.285 3.374 -21.111 1.00 90.94 142 ASN A C 1
ATOM 1110 O O . ASN A 1 142 ? 17.968 2.507 -20.558 1.00 90.94 142 ASN A O 1
ATOM 1114 N N . ILE A 1 143 ? 16.184 3.881 -20.553 1.00 81.88 143 ILE A N 1
ATOM 1115 C CA . ILE A 1 143 ? 15.668 3.408 -19.275 1.00 81.88 143 ILE A CA 1
ATOM 1116 C C . ILE A 1 143 ? 15.333 1.909 -19.352 1.00 81.88 143 ILE A C 1
ATOM 1118 O O . ILE A 1 143 ? 14.736 1.439 -20.323 1.00 81.88 143 ILE A O 1
ATOM 1122 N N . SER A 1 144 ? 15.746 1.136 -18.344 1.00 81.88 144 SER A N 1
ATOM 1123 C CA . SER A 1 144 ? 15.428 -0.294 -18.291 1.00 81.88 144 SER A CA 1
ATOM 1124 C C . SER A 1 144 ? 13.954 -0.513 -17.966 1.00 81.88 144 SER A C 1
ATOM 1126 O O . SER A 1 144 ? 13.351 0.282 -17.249 1.00 81.88 144 SER A O 1
ATOM 1128 N N . GLU A 1 145 ? 13.381 -1.622 -18.438 1.00 73.75 145 GLU A N 1
ATOM 1129 C CA . GLU A 1 145 ? 11.973 -1.943 -18.170 1.00 73.75 145 GLU A CA 1
ATOM 1130 C C . GLU A 1 145 ? 11.693 -2.043 -16.664 1.00 73.75 145 GLU A C 1
ATOM 1132 O O . GLU A 1 145 ? 10.752 -1.423 -16.184 1.00 73.75 145 GLU A O 1
ATOM 1137 N N . ASP A 1 146 ? 12.587 -2.679 -15.900 1.00 67.50 146 ASP A N 1
ATOM 1138 C CA . ASP A 1 146 ? 12.502 -2.730 -14.435 1.00 67.50 146 ASP A CA 1
ATOM 1139 C C . ASP A 1 146 ? 12.475 -1.325 -13.804 1.00 67.50 146 ASP A C 1
ATOM 1141 O O . ASP A 1 146 ? 11.753 -1.089 -12.840 1.00 67.50 146 ASP A O 1
ATOM 1145 N N . ALA A 1 147 ? 13.239 -0.371 -14.357 1.00 65.62 147 ALA A N 1
ATOM 1146 C CA . ALA A 1 147 ? 13.269 1.006 -13.871 1.00 65.62 147 ALA A CA 1
ATOM 1147 C C . ALA A 1 147 ? 12.003 1.783 -1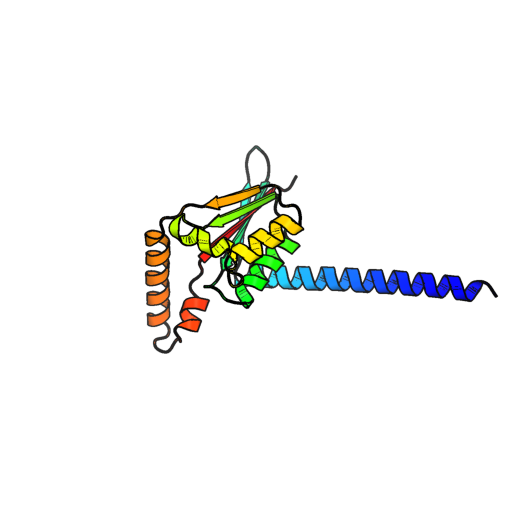4.263 1.00 65.62 147 ALA A C 1
ATOM 1149 O O . ALA A 1 147 ? 11.530 2.601 -13.481 1.00 65.62 147 ALA A O 1
ATOM 1150 N N . VAL A 1 148 ? 11.431 1.528 -15.445 1.00 70.50 148 VAL A N 1
ATOM 1151 C CA . VAL A 1 148 ? 10.134 2.093 -15.855 1.00 70.50 148 VAL A CA 1
ATOM 1152 C C . VAL A 1 148 ? 9.028 1.563 -14.959 1.00 70.50 148 VAL A C 1
ATOM 1154 O O . VAL A 1 148 ? 8.246 2.348 -14.423 1.00 70.50 148 VAL A O 1
ATOM 1157 N N . GLU A 1 149 ? 8.987 0.249 -14.746 1.00 65.69 149 GLU A N 1
ATOM 1158 C CA . GLU A 1 149 ? 8.073 -0.369 -13.797 1.00 65.69 149 GLU A CA 1
ATOM 1159 C C . GLU A 1 149 ? 8.231 0.262 -12.413 1.00 65.69 149 GLU A C 1
ATOM 1161 O O . GLU A 1 149 ? 7.212 0.607 -11.827 1.00 65.69 149 GLU A O 1
ATOM 1166 N N . ASP A 1 150 ? 9.465 0.526 -11.957 1.00 62.34 150 ASP A N 1
ATOM 1167 C CA . ASP A 1 150 ? 9.822 1.217 -10.702 1.00 62.34 150 ASP A CA 1
ATOM 1168 C C . ASP A 1 150 ? 9.522 2.731 -10.653 1.00 62.34 150 ASP A C 1
ATOM 1170 O O . ASP A 1 150 ? 9.633 3.359 -9.593 1.00 62.34 150 ASP A O 1
ATOM 1174 N N . LEU A 1 151 ? 9.103 3.339 -11.759 1.00 61.09 151 LEU A N 1
ATOM 1175 C CA . LEU A 1 151 ? 8.690 4.746 -11.821 1.00 61.09 151 LEU A CA 1
ATOM 1176 C C . LEU A 1 151 ? 7.184 4.906 -12.037 1.00 61.09 151 LEU A C 1
ATOM 1178 O O . LEU A 1 151 ? 6.627 5.975 -11.771 1.00 61.09 151 LEU A O 1
ATOM 1182 N N . VAL A 1 152 ? 6.507 3.846 -12.476 1.00 58.12 152 VAL A N 1
ATOM 1183 C CA . VAL A 1 152 ? 5.077 3.847 -12.769 1.00 58.12 152 VAL A CA 1
ATOM 1184 C C . VAL A 1 152 ? 4.328 3.080 -11.674 1.00 58.12 152 VAL A C 1
ATOM 1186 O O . VAL A 1 152 ? 4.304 1.856 -11.621 1.00 58.12 152 VAL A O 1
ATOM 1189 N N . THR A 1 153 ? 3.729 3.823 -10.747 1.00 57.06 153 THR A N 1
ATOM 1190 C CA . THR A 1 153 ? 3.116 3.302 -9.515 1.00 57.06 153 THR A CA 1
ATOM 1191 C C . THR A 1 153 ? 1.659 2.853 -9.678 1.00 57.06 153 THR A C 1
ATOM 1193 O O . THR A 1 153 ? 0.859 3.520 -10.338 1.00 57.06 153 THR A O 1
ATOM 1196 N N . ARG A 1 154 ? 1.288 1.764 -8.982 1.00 53.41 154 ARG A N 1
ATOM 1197 C CA . ARG A 1 154 ? -0.103 1.448 -8.590 1.00 53.41 154 ARG A CA 1
ATOM 1198 C C . ARG A 1 154 ? -0.391 1.999 -7.190 1.00 53.41 154 ARG A C 1
ATOM 1200 O O . ARG A 1 154 ? 0.518 2.108 -6.380 1.00 53.41 154 ARG A O 1
ATOM 1207 N N . GLU A 1 155 ? -1.635 2.355 -6.890 1.00 53.00 155 GLU A N 1
ATOM 1208 C CA . GLU A 1 155 ? -1.984 3.151 -5.703 1.00 53.00 155 GLU A CA 1
ATOM 1209 C C . GLU A 1 155 ? -2.574 2.309 -4.549 1.00 53.00 155 GLU A C 1
ATOM 1211 O O . GLU A 1 155 ? -3.514 1.541 -4.727 1.00 53.00 155 GLU A O 1
ATOM 1216 N N . ILE A 1 156 ? -2.050 2.469 -3.332 1.00 51.94 156 ILE A N 1
ATOM 1217 C CA . ILE A 1 156 ? -2.617 1.959 -2.073 1.00 51.94 156 ILE A CA 1
ATOM 1218 C C . ILE A 1 156 ? -3.099 3.150 -1.247 1.00 51.94 156 ILE A C 1
ATOM 1220 O O . ILE A 1 156 ? -2.352 4.098 -1.029 1.00 51.94 156 ILE A O 1
ATOM 1224 N N . TYR A 1 157 ? -4.320 3.091 -0.721 1.00 55.38 157 TYR A N 1
ATOM 1225 C CA . TYR A 1 157 ? -4.915 4.183 0.046 1.00 55.38 157 TYR A CA 1
ATOM 1226 C C . TYR A 1 157 ? -5.004 3.807 1.531 1.00 55.38 157 TYR A C 1
ATOM 1228 O O . TYR A 1 157 ? -5.612 2.814 1.925 1.00 55.38 157 TYR A O 1
ATOM 1236 N N . ILE A 1 158 ? -4.423 4.621 2.403 1.00 53.84 158 ILE A N 1
ATOM 1237 C CA . ILE A 1 158 ? -4.373 4.388 3.848 1.00 53.84 158 ILE A CA 1
ATOM 1238 C C . ILE A 1 158 ? -5.121 5.522 4.545 1.00 53.84 158 ILE A C 1
ATOM 1240 O O . ILE A 1 158 ? -4.676 6.664 4.509 1.00 53.84 158 ILE A O 1
ATOM 1244 N N . MET A 1 159 ? -6.255 5.238 5.189 1.00 44.22 159 MET A N 1
ATOM 1245 C CA . MET A 1 159 ? -7.087 6.265 5.829 1.00 44.22 159 MET A CA 1
ATOM 1246 C C . MET A 1 159 ? -7.003 6.194 7.361 1.00 44.22 159 MET A C 1
ATOM 1248 O O . MET A 1 159 ? -7.246 5.146 7.966 1.00 44.22 159 MET A O 1
ATOM 1252 N N . HIS A 1 160 ? -6.735 7.335 7.995 1.00 40.41 160 HIS A N 1
ATOM 1253 C CA . HIS A 1 160 ? -6.776 7.529 9.446 1.00 40.41 160 HIS A CA 1
ATOM 1254 C C . HIS A 1 160 ? -7.701 8.700 9.799 1.00 40.41 160 HIS A C 1
ATOM 1256 O O . HIS A 1 160 ? -7.727 9.718 9.096 1.00 40.41 160 HIS A O 1
ATOM 1262 N N . ARG A 1 161 ? -8.476 8.572 10.881 1.00 35.47 161 ARG A N 1
ATOM 1263 C CA . ARG A 1 161 ? -9.290 9.666 11.418 1.00 35.47 161 ARG A CA 1
ATOM 1264 C C . ARG A 1 161 ? -8.592 10.231 12.654 1.00 35.47 161 ARG A C 1
ATOM 1266 O O . ARG A 1 161 ? -8.415 9.512 13.631 1.00 35.47 161 ARG A O 1
ATOM 1273 N N . ASP A 1 162 ? -8.209 11.503 12.621 1.00 38.00 162 ASP A N 1
ATOM 1274 C CA . ASP A 1 162 ? -7.700 12.161 13.827 1.00 38.00 162 ASP A CA 1
ATOM 1275 C C . ASP A 1 162 ? -8.920 12.546 14.679 1.00 38.00 162 ASP A C 1
ATOM 1277 O O . ASP A 1 162 ? -9.776 13.310 14.226 1.00 38.00 162 ASP A O 1
ATOM 1281 N N . MET A 1 163 ? -9.048 11.926 15.858 1.00 35.22 163 MET A N 1
ATOM 1282 C CA . MET A 1 163 ? -10.009 12.330 16.894 1.00 35.22 163 MET A CA 1
ATOM 1283 C C . MET A 1 163 ? -9.435 13.463 17.734 1.00 35.22 163 MET A C 1
ATOM 1285 O O . MET A 1 163 ? -8.234 13.374 18.076 1.00 35.22 163 MET A O 1
#

Foldseek 3Di:
DPVVVVVVVVVVVVVVVVVVVVVLVVLVVLLVVQCVPFWDWDWDQDPVAIKIKIKGFAFDLAPVRLVNLLSNCLNVLALEKEAAAAPVRPCLCVDPSHSVVSNVVSNVVSVRPYYHYHHDDPCVLVVQLVVQLVVVCVVPVPDDPVVSSVVRTDIIMGMHTDD

Secondary structure (DSSP, 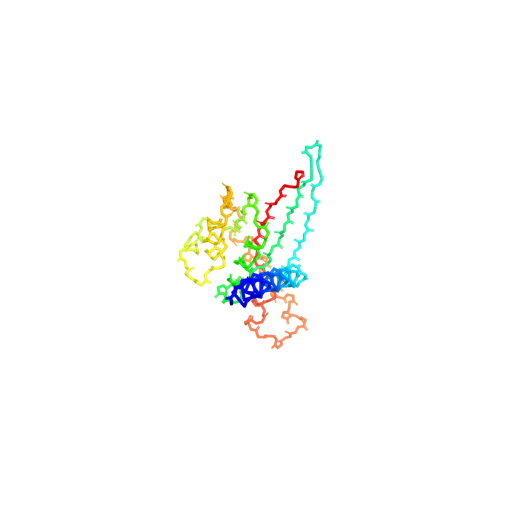8-state):
--HHHHHHHHHHHHHHHHHHHHHHHHHHHHHHHHHHHTEEEEEEEETTEEEEEEEEEE-SS-HHHHHHHHHHHHHH--SEEEEE--GGGGGGGT-TT-HHHHHHHHHHHHT-SEEEEE---HHHHHHHHHHHHHHHHHH-TT--HHHHHTTSPEEEEEEEEE-

pLDDT: mean 71.81, std 17.23, range [35.22, 96.75]

Organism: NCBI:txid97028

Sequence (163 aa):
MPFFLLLLLRAAAMSALVSAAASVHMGAWCALRILFNRGQTLVRESTRGVSKVHLLGVHHLSELSCQDASTLVKFLKPDVLFLEICPDRLGLLNDPRSEFRAAAVMARRVGVKKIVLGDQDIKITDDMYDKRAEEWRKMDPNISEDAVEDLVTREIYIMHRDM